Protein AF-A0A2V6TV86-F1 (afdb_monomer)

Radius of gyration: 13.4 Å; Cα contacts (8 Å, |Δi|>4): 244; chains: 1; bounding box: 35×25×37 Å

Nearest PDB structures (foldseek):
  5h3u-assembly2_B  TM=6.941E-01  e=6.707E-02  Homo sapiens
  5h1k-assembly1_A  TM=6.697E-01  e=1.340E-01  Homo sapiens
  5h1l-assembly1_A  TM=6.612E-01  e=1.414E-01  Homo sapiens
  5h3t-assembly4_D  TM=6.601E-01  e=2.980E-01  Homo sapiens
  3nvn-assembly1_A  TM=6.563E-01  e=2.980E-01  Ectromelia virus

pLDDT: mean 87.69, std 13.72, range [33.75, 98.0]

Foldseek 3Di:
DDWDWDFACQGIWIADPPPRDIDHQDGDWRWQDWDAFPNKIWTFTQQAIWIGPPNSNHIDHADPGRWGFNDKDADVPGSVWIWTQTPVGDIDTRDPPPDD

Mean predicted aligned error: 5.74 Å

Structure (mmCIF, N/CA/C/O backbone):
data_AF-A0A2V6TV86-F1
#
_entry.id   AF-A0A2V6TV86-F1
#
loop_
_atom_site.group_PDB
_atom_site.id
_atom_site.type_symbol
_atom_site.label_atom_id
_atom_site.label_alt_id
_atom_site.label_comp_id
_atom_site.label_asym_id
_atom_site.label_entity_id
_atom_site.label_seq_id
_atom_site.pdbx_PDB_ins_code
_atom_site.Cartn_x
_atom_site.Cartn_y
_atom_site.Cartn_z
_atom_site.occupancy
_atom_site.B_iso_or_equiv
_atom_site.auth_seq_id
_atom_site.auth_comp_id
_atom_site.auth_asym_id
_atom_site.auth_atom_id
_atom_site.pdbx_PDB_model_num
ATOM 1 N N . MET A 1 1 ? -18.687 3.756 9.413 1.00 58.00 1 MET A N 1
ATOM 2 C CA . MET A 1 1 ? -17.390 3.703 10.122 1.00 58.00 1 MET A CA 1
ATOM 3 C C . MET A 1 1 ? -16.375 4.408 9.239 1.00 58.00 1 MET A C 1
ATOM 5 O O . MET A 1 1 ? -16.339 4.105 8.052 1.00 58.00 1 MET A O 1
ATOM 9 N N . LYS A 1 2 ? -15.658 5.414 9.750 1.00 72.25 2 LYS A N 1
ATOM 10 C CA . LYS A 1 2 ? -14.571 6.063 9.001 1.00 72.25 2 LYS A CA 1
ATOM 11 C C . LYS A 1 2 ? -13.283 5.361 9.403 1.00 72.25 2 LYS A C 1
ATOM 13 O O . LYS A 1 2 ? -12.951 5.359 10.579 1.00 72.25 2 LYS A O 1
ATOM 18 N N . THR A 1 3 ? -12.586 4.771 8.446 1.00 86.06 3 THR A N 1
ATOM 19 C CA . THR A 1 3 ? -11.389 3.969 8.707 1.00 86.06 3 THR A CA 1
ATOM 20 C C . THR A 1 3 ? -10.205 4.566 7.961 1.00 86.06 3 THR A C 1
ATOM 22 O O . THR A 1 3 ? -10.319 4.884 6.778 1.00 86.06 3 THR A O 1
ATOM 25 N N . ALA A 1 4 ? -9.080 4.724 8.651 1.00 91.50 4 ALA A N 1
ATOM 26 C CA . ALA A 1 4 ? -7.800 5.112 8.078 1.00 91.50 4 ALA A CA 1
ATOM 27 C C . ALA A 1 4 ? -6.877 3.890 7.979 1.00 91.50 4 ALA A C 1
ATOM 29 O O . ALA A 1 4 ? -6.937 2.986 8.811 1.00 91.50 4 ALA A O 1
ATOM 30 N N . ILE A 1 5 ? -6.020 3.877 6.959 1.00 95.12 5 ILE A N 1
ATOM 31 C CA . ILE A 1 5 ? -4.957 2.882 6.791 1.00 95.12 5 ILE A CA 1
ATOM 32 C C . ILE A 1 5 ? -3.640 3.626 6.955 1.00 95.12 5 ILE A C 1
ATOM 34 O O . ILE A 1 5 ? -3.413 4.616 6.261 1.00 95.12 5 ILE A O 1
ATOM 38 N N . LEU A 1 6 ? -2.790 3.159 7.863 1.00 95.44 6 LEU A N 1
ATOM 39 C CA . LEU A 1 6 ? -1.507 3.777 8.169 1.00 95.44 6 LEU A CA 1
ATOM 40 C C . LEU A 1 6 ? -0.375 2.806 7.858 1.00 95.44 6 LEU A C 1
ATOM 42 O O . LEU A 1 6 ? -0.399 1.658 8.291 1.00 95.44 6 LEU A O 1
ATOM 46 N N . GLY A 1 7 ? 0.619 3.285 7.120 1.00 95.88 7 GLY A N 1
ATOM 47 C CA . GLY A 1 7 ? 1.855 2.569 6.832 1.00 95.88 7 GLY A CA 1
ATOM 48 C C . GLY A 1 7 ? 2.934 3.059 7.778 1.00 95.88 7 GLY A C 1
ATOM 49 O O . GLY A 1 7 ? 3.070 4.259 8.003 1.00 95.88 7 GLY A O 1
ATOM 50 N N . THR A 1 8 ? 3.670 2.131 8.371 1.00 96.12 8 THR A N 1
ATOM 51 C CA . THR A 1 8 ? 4.715 2.433 9.348 1.00 96.12 8 THR A CA 1
ATOM 52 C C . THR A 1 8 ? 5.939 1.562 9.091 1.00 96.12 8 THR A C 1
ATOM 54 O O . THR A 1 8 ? 5.890 0.615 8.305 1.00 96.12 8 THR A O 1
ATOM 57 N N . ALA A 1 9 ? 7.014 1.808 9.841 1.00 96.38 9 ALA A N 1
ATOM 58 C CA . ALA A 1 9 ? 8.172 0.917 9.874 1.00 96.38 9 ALA A CA 1
ATOM 59 C C . ALA A 1 9 ? 7.862 -0.494 10.421 1.00 96.38 9 ALA A C 1
ATOM 61 O O . ALA A 1 9 ? 8.698 -1.380 10.297 1.00 96.38 9 ALA A O 1
ATOM 62 N N . LYS A 1 10 ? 6.691 -0.705 11.042 1.00 96.25 10 LYS A N 1
ATOM 63 C CA . LYS A 1 10 ? 6.262 -1.990 11.624 1.00 96.25 10 LYS A CA 1
ATOM 64 C C . LYS A 1 10 ? 5.184 -2.704 10.802 1.00 96.25 10 LYS A C 1
ATOM 66 O O . LYS A 1 10 ? 4.698 -3.748 11.233 1.00 96.25 10 LYS A O 1
ATOM 71 N N . GLY A 1 11 ? 4.785 -2.142 9.662 1.00 97.19 11 GLY A N 1
ATOM 72 C CA . GLY A 1 11 ? 3.706 -2.671 8.835 1.00 97.19 11 GLY A CA 1
ATOM 73 C C . GLY A 1 11 ? 2.508 -1.735 8.709 1.00 97.19 11 GLY A C 1
ATOM 74 O O . GLY A 1 11 ? 2.620 -0.517 8.892 1.00 97.19 11 GLY A O 1
ATOM 75 N N . ILE A 1 12 ? 1.365 -2.323 8.356 1.00 98.00 12 ILE A N 1
ATOM 76 C CA . ILE A 1 12 ? 0.112 -1.628 8.055 1.00 98.00 12 ILE A CA 1
ATOM 77 C C . ILE A 1 12 ? -0.851 -1.765 9.227 1.00 98.00 12 ILE A C 1
ATOM 79 O O . ILE A 1 12 ? -1.111 -2.868 9.708 1.00 98.00 12 ILE A O 1
ATOM 83 N N . PHE A 1 13 ? -1.438 -0.641 9.625 1.00 97.00 13 PHE A N 1
ATOM 84 C CA . PHE A 1 13 ? -2.453 -0.559 10.663 1.00 97.00 13 PHE A CA 1
ATOM 85 C C . PHE A 1 13 ? -3.763 -0.037 10.090 1.00 97.00 13 PHE A C 1
ATOM 87 O O . PHE A 1 13 ? -3.782 0.901 9.291 1.00 97.00 13 PHE A O 1
ATOM 94 N N . VAL A 1 14 ? -4.864 -0.618 10.548 1.00 95.38 14 VAL A N 1
ATOM 95 C CA . VAL A 1 14 ? -6.215 -0.122 10.304 1.00 95.38 14 VAL A CA 1
ATOM 96 C C . VAL 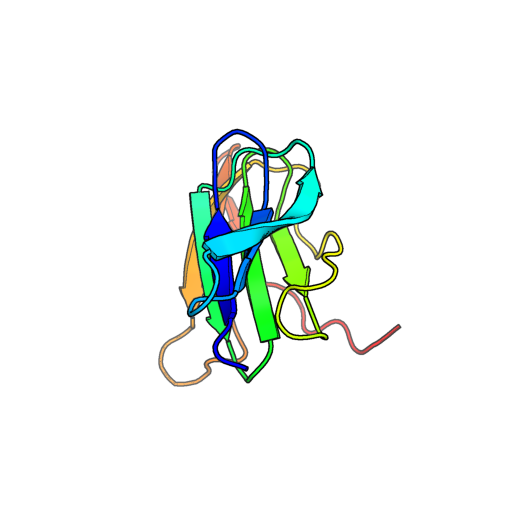A 1 14 ? -6.681 0.579 11.568 1.00 95.38 14 VAL A C 1
ATOM 98 O O . VAL A 1 14 ? -6.670 -0.016 12.646 1.00 95.38 14 VAL A O 1
ATOM 101 N N . VAL A 1 15 ? -7.071 1.844 11.432 1.00 95.00 15 VAL A N 1
ATOM 102 C CA . VAL A 1 15 ? -7.467 2.709 12.545 1.00 95.00 15 VAL A CA 1
ATOM 103 C C . VAL A 1 15 ? -8.895 3.182 12.336 1.00 95.00 15 VAL A C 1
ATOM 105 O O . VAL A 1 15 ? -9.231 3.733 11.286 1.00 95.00 15 VAL A O 1
ATOM 108 N N . ASP A 1 16 ? -9.7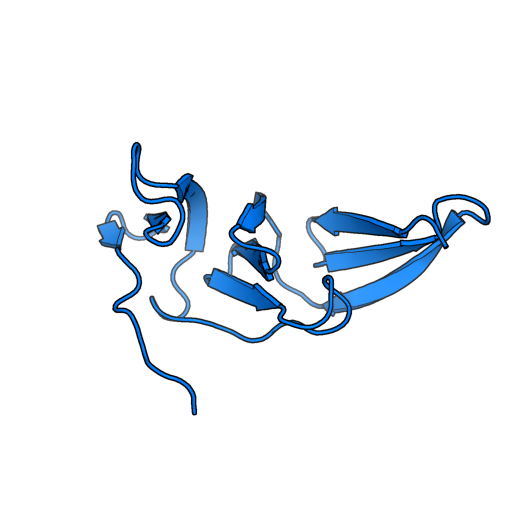48 2.990 13.336 1.00 92.94 16 ASP A N 1
ATOM 109 C CA . ASP A 1 16 ? -11.044 3.652 13.371 1.00 92.94 16 ASP A CA 1
ATOM 110 C C . ASP A 1 16 ? -10.836 5.140 13.674 1.00 92.94 16 ASP A C 1
ATOM 112 O O . ASP A 1 16 ? -10.297 5.523 14.711 1.00 92.94 16 ASP A O 1
ATOM 116 N N . ALA A 1 17 ? -11.252 5.998 12.747 1.00 87.44 17 ALA A N 1
ATOM 117 C CA . ALA A 1 17 ? -10.968 7.427 12.795 1.00 87.44 17 ALA A CA 1
ATOM 118 C C . ALA A 1 17 ? -11.780 8.178 13.864 1.00 87.44 17 ALA A C 1
ATOM 120 O O . ALA A 1 17 ? -11.559 9.370 14.057 1.00 87.44 17 ALA A O 1
ATOM 121 N N . VAL A 1 18 ? -12.743 7.517 14.518 1.00 91.25 18 VAL A N 1
ATOM 122 C CA . VAL A 1 18 ? -13.585 8.124 15.557 1.00 91.25 18 VAL A CA 1
ATOM 123 C C . VAL A 1 18 ? -13.068 7.756 16.942 1.00 91.25 18 VAL A C 1
ATOM 125 O O . VAL A 1 18 ? -12.837 8.629 17.769 1.00 91.25 18 VAL A O 1
ATOM 128 N N . SER A 1 19 ? -12.878 6.465 17.194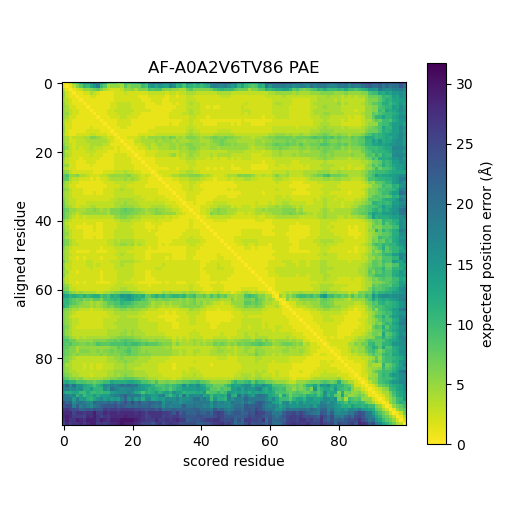 1.00 93.44 19 SER A N 1
ATOM 129 C CA . SER A 1 19 ? -12.427 5.932 18.480 1.00 93.44 19 SER A CA 1
ATOM 130 C C . SER A 1 19 ? -10.907 5.930 18.640 1.00 93.44 19 SER A C 1
ATOM 132 O O . SER A 1 19 ? -10.418 5.817 19.760 1.00 93.44 19 SER A O 1
ATOM 134 N N . GLY A 1 20 ? -10.149 6.009 17.541 1.00 90.94 20 GLY A N 1
ATOM 135 C CA . GLY A 1 20 ? -8.695 5.839 17.546 1.00 90.94 20 GLY A CA 1
ATOM 136 C C . GLY A 1 20 ? -8.244 4.392 17.773 1.00 90.94 20 GLY A C 1
ATOM 137 O O . GLY A 1 20 ? -7.042 4.128 17.810 1.00 90.94 20 GLY A O 1
ATOM 138 N N . ALA A 1 21 ? -9.180 3.444 17.908 1.00 92.69 21 ALA A N 1
ATOM 139 C CA . ALA A 1 21 ? -8.855 2.032 18.030 1.00 92.69 21 ALA A CA 1
ATOM 140 C C . ALA A 1 21 ? -8.103 1.564 16.779 1.00 92.69 21 ALA A C 1
ATOM 142 O O . ALA A 1 21 ? -8.518 1.846 15.652 1.00 92.69 21 ALA A O 1
ATOM 143 N N . SER A 1 22 ? -6.993 0.854 16.978 1.00 93.94 22 SER A N 1
ATOM 144 C CA . SER A 1 22 ? -6.131 0.385 15.895 1.00 93.94 22 SER A CA 1
ATOM 145 C C . SER A 1 22 ? -5.916 -1.121 15.957 1.00 93.94 22 SER A C 1
ATOM 147 O O . SER A 1 22 ? -5.964 -1.734 17.022 1.00 93.94 22 SER A O 1
ATOM 149 N N . SER A 1 23 ? -5.691 -1.716 14.791 1.00 94.81 23 SER A N 1
ATOM 150 C CA . SER A 1 23 ? -5.360 -3.130 14.629 1.00 94.81 23 SER A CA 1
ATOM 151 C C . SER A 1 23 ? -4.287 -3.293 13.560 1.00 94.81 23 SER A C 1
ATOM 153 O O . SER A 1 23 ? -4.199 -2.486 12.632 1.00 94.81 23 SER A O 1
ATOM 155 N N . VAL A 1 24 ? -3.457 -4.324 13.703 1.00 96.81 24 VAL A N 1
ATOM 156 C CA . VAL A 1 24 ? -2.450 -4.684 12.700 1.00 96.81 24 VAL A CA 1
ATOM 157 C C . VAL A 1 24 ? -3.151 -5.398 11.546 1.00 96.81 24 VAL A C 1
ATOM 159 O O . VAL A 1 24 ? -3.856 -6.378 11.76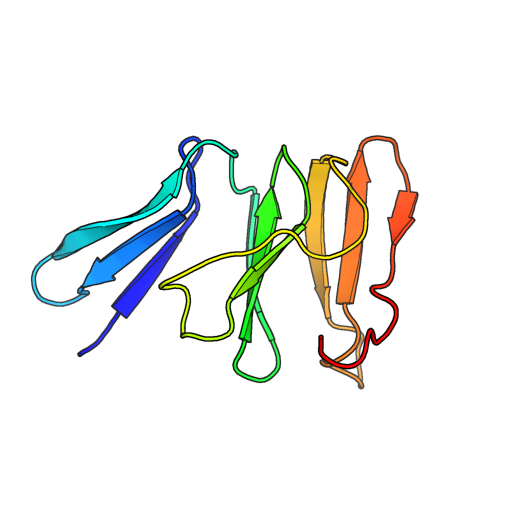8 1.00 96.81 24 VAL A O 1
ATOM 162 N N . ALA A 1 25 ? -2.948 -4.914 10.322 1.00 97.19 25 ALA A N 1
ATOM 163 C CA . ALA A 1 25 ? -3.450 -5.537 9.094 1.00 97.19 25 ALA A CA 1
ATOM 164 C C . ALA A 1 25 ? -2.345 -6.219 8.273 1.00 97.19 25 ALA A C 1
ATOM 166 O O . ALA A 1 25 ? -2.620 -7.122 7.485 1.00 97.19 25 ALA A O 1
ATOM 167 N N . LEU A 1 26 ? -1.095 -5.789 8.450 1.00 97.31 26 LEU A N 1
ATOM 168 C CA . LEU A 1 26 ? 0.096 -6.460 7.936 1.00 97.31 26 LEU A CA 1
ATOM 169 C C . LEU A 1 26 ? 1.244 -6.182 8.901 1.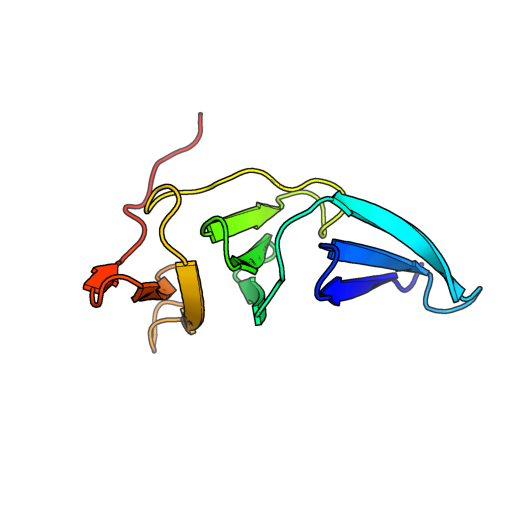00 97.31 26 LEU A C 1
ATOM 171 O O . LEU A 1 26 ? 1.523 -5.019 9.174 1.00 97.31 26 LEU A O 1
ATOM 175 N N . GLU A 1 27 ? 1.902 -7.219 9.406 1.00 96.81 27 GLU A N 1
ATOM 176 C CA . GLU A 1 27 ? 3.014 -7.090 10.350 1.00 96.81 27 GLU A CA 1
ATOM 177 C C . GLU A 1 27 ? 4.359 -7.255 9.644 1.00 96.81 27 GLU A C 1
ATOM 179 O O . GLU A 1 27 ? 4.509 -8.129 8.790 1.00 96.81 27 GLU A O 1
ATOM 184 N N . GLY A 1 28 ? 5.344 -6.437 10.022 1.00 94.94 28 GLY A N 1
ATOM 185 C CA . GLY A 1 28 ? 6.744 -6.657 9.666 1.00 94.94 28 GLY A CA 1
ATOM 186 C C . GLY A 1 28 ? 7.326 -5.642 8.685 1.00 94.94 28 GLY A C 1
ATOM 187 O O . GLY A 1 28 ? 8.268 -4.946 9.064 1.00 94.94 28 GLY A O 1
ATOM 188 N N . PRO A 1 29 ? 6.836 -5.534 7.436 1.00 95.38 29 PRO A N 1
ATOM 189 C CA . PRO A 1 29 ? 7.540 -4.764 6.427 1.00 95.38 29 PRO A CA 1
ATOM 190 C C . PRO A 1 29 ? 7.414 -3.265 6.686 1.00 95.38 29 PRO A C 1
ATOM 192 O O . PRO A 1 29 ? 6.342 -2.761 7.022 1.00 95.38 29 PRO A O 1
ATOM 195 N N . SER A 1 30 ? 8.507 -2.534 6.472 1.00 97.38 30 SER A N 1
ATOM 196 C CA . SER A 1 30 ? 8.471 -1.078 6.509 1.00 97.38 30 SER A CA 1
ATOM 197 C C . SER A 1 30 ? 7.742 -0.575 5.271 1.00 97.38 30 SER A C 1
ATOM 199 O O . SER A 1 30 ? 8.163 -0.827 4.139 1.00 97.38 30 SER A O 1
ATOM 201 N N . VAL A 1 31 ? 6.616 0.099 5.485 1.00 97.88 31 VAL A N 1
ATOM 202 C CA . VAL A 1 31 ? 5.741 0.566 4.411 1.00 97.88 31 VAL A CA 1
ATOM 203 C C . VAL A 1 31 ? 6.165 1.961 3.990 1.00 97.88 31 VAL A C 1
ATOM 205 O O . VAL A 1 31 ? 6.142 2.893 4.792 1.00 97.88 31 VAL A O 1
ATOM 208 N N . ARG A 1 32 ? 6.540 2.095 2.719 1.00 96.62 32 ARG A N 1
ATOM 209 C CA . ARG A 1 32 ? 7.019 3.348 2.121 1.00 96.62 32 ARG A CA 1
ATOM 210 C C . ARG A 1 32 ? 5.938 4.058 1.320 1.00 96.62 32 ARG A C 1
ATOM 212 O O . ARG A 1 32 ? 5.933 5.280 1.257 1.00 96.62 32 ARG A O 1
ATOM 219 N N . HIS A 1 33 ? 4.997 3.296 0.766 1.00 96.31 33 HIS A N 1
ATOM 220 C CA . HIS A 1 33 ? 3.895 3.836 -0.020 1.00 96.31 33 HIS A CA 1
ATOM 221 C C . HIS A 1 33 ? 2.573 3.171 0.330 1.00 96.31 33 HIS A C 1
ATOM 223 O O . HIS A 1 33 ? 2.518 1.952 0.478 1.00 96.31 33 HIS A O 1
ATOM 229 N N . LEU A 1 34 ? 1.502 3.962 0.385 1.00 95.88 34 LEU A N 1
ATOM 230 C CA . LEU A 1 34 ? 0.121 3.497 0.472 1.00 95.88 34 LEU A CA 1
ATOM 231 C C . LEU A 1 34 ? -0.749 4.335 -0.451 1.00 95.88 34 LEU A C 1
ATOM 233 O O . LEU A 1 34 ? -0.760 5.561 -0.370 1.00 95.88 34 LEU A O 1
ATOM 237 N N . SER A 1 35 ? -1.535 3.675 -1.292 1.00 93.69 35 SER A N 1
ATOM 238 C CA . SER A 1 35 ? -2.517 4.363 -2.125 1.00 93.69 35 SER A CA 1
ATOM 239 C C . SER A 1 35 ? -3.738 3.493 -2.389 1.00 93.69 35 SER A C 1
ATOM 241 O O . SER A 1 35 ? -3.729 2.275 -2.194 1.00 93.69 35 SER A O 1
ATOM 243 N N . ARG A 1 36 ? -4.824 4.142 -2.815 1.00 91.06 36 ARG A N 1
ATOM 244 C CA . ARG A 1 36 ? -6.011 3.468 -3.338 1.00 91.06 36 ARG A CA 1
ATOM 245 C C . ARG A 1 36 ? -6.043 3.617 -4.849 1.00 91.06 36 ARG A C 1
ATOM 247 O O . ARG A 1 36 ? -5.954 4.726 -5.365 1.00 91.06 36 ARG A O 1
ATOM 254 N N . VAL A 1 37 ? -6.205 2.497 -5.537 1.00 87.12 37 VAL A N 1
ATOM 255 C CA . VAL A 1 37 ? -6.196 2.396 -6.994 1.00 87.12 37 VAL A CA 1
ATOM 256 C C . VAL A 1 37 ? -7.369 1.513 -7.407 1.00 87.12 37 VAL A C 1
ATOM 258 O O . VAL A 1 37 ? -7.444 0.355 -7.002 1.00 87.12 37 VAL A O 1
ATOM 261 N N . ASN A 1 38 ? -8.314 2.056 -8.181 1.00 84.50 38 ASN A N 1
ATOM 262 C CA . ASN A 1 38 ? -9.519 1.345 -8.642 1.00 84.50 38 ASN A CA 1
ATOM 263 C C . ASN A 1 38 ? -10.279 0.602 -7.524 1.00 84.50 38 ASN A C 1
ATOM 265 O O . ASN A 1 3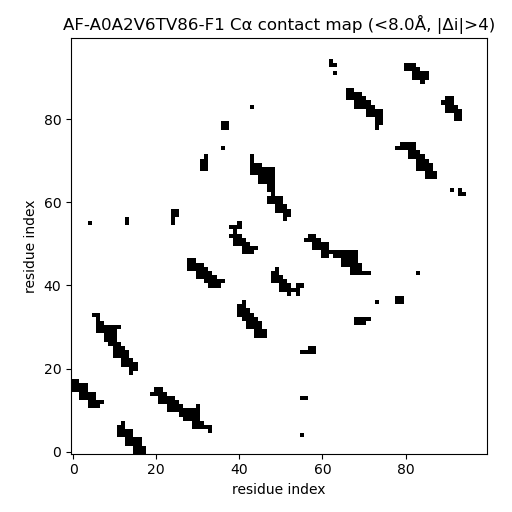8 ? -10.655 -0.559 -7.674 1.00 84.50 38 ASN A O 1
ATOM 269 N N . GLY A 1 39 ? -10.461 1.252 -6.371 1.00 84.25 39 GLY A N 1
ATOM 270 C CA . GLY A 1 39 ? -11.167 0.667 -5.225 1.00 84.25 39 GLY A CA 1
ATOM 271 C C . GLY A 1 39 ? -10.378 -0.389 -4.442 1.00 84.25 39 GLY A C 1
ATOM 272 O O . GLY A 1 39 ? -10.905 -0.942 -3.485 1.00 84.25 39 GLY A O 1
ATOM 273 N N . ARG A 1 40 ? -9.116 -0.653 -4.798 1.00 89.06 40 ARG A N 1
ATOM 274 C CA . ARG A 1 40 ? -8.207 -1.540 -4.057 1.00 89.06 40 ARG A CA 1
ATOM 275 C C . ARG A 1 40 ? -7.136 -0.732 -3.352 1.00 89.06 40 ARG A C 1
ATOM 277 O O . ARG A 1 40 ? -6.732 0.315 -3.852 1.00 89.06 40 ARG A O 1
ATOM 284 N N . CYS A 1 41 ? -6.651 -1.221 -2.219 1.00 94.31 41 CYS A N 1
ATOM 285 C CA . CYS A 1 41 ? -5.492 -0.621 -1.566 1.00 94.31 41 CYS A CA 1
ATOM 286 C C . CYS A 1 41 ? -4.223 -1.324 -2.050 1.00 94.31 41 CYS A C 1
ATOM 288 O O . CYS A 1 41 ? -4.210 -2.543 -2.230 1.00 94.31 41 CYS A O 1
ATOM 290 N N . VAL A 1 42 ? -3.160 -0.556 -2.253 1.00 95.38 42 VAL A N 1
ATOM 291 C CA . VAL A 1 42 ? -1.839 -1.064 -2.629 1.00 95.38 42 VAL A CA 1
ATOM 292 C C . VAL A 1 42 ? -0.776 -0.472 -1.714 1.00 95.38 42 VAL A C 1
ATOM 294 O O . VAL A 1 42 ? -0.926 0.659 -1.244 1.00 95.38 42 VAL A O 1
ATOM 297 N N . ALA A 1 43 ? 0.278 -1.243 -1.459 1.00 96.75 43 ALA A N 1
ATOM 298 C CA . ALA A 1 43 ? 1.379 -0.849 -0.598 1.00 96.75 43 ALA A CA 1
ATOM 299 C C . ALA A 1 43 ? 2.725 -1.220 -1.221 1.00 96.75 43 ALA A C 1
ATOM 301 O O . ALA A 1 43 ? 2.915 -2.347 -1.679 1.00 96.75 43 ALA A O 1
ATOM 302 N N . GLY A 1 44 ? 3.656 -0.270 -1.209 1.00 96.56 44 GLY A N 1
ATOM 303 C CA . GLY A 1 44 ? 5.072 -0.509 -1.474 1.00 96.56 44 GLY A CA 1
ATOM 304 C C . GLY A 1 44 ? 5.837 -0.594 -0.157 1.00 96.56 44 GLY A C 1
ATOM 305 O O . GLY A 1 44 ? 5.590 0.207 0.750 1.00 96.56 44 GLY A O 1
ATOM 306 N N . SER A 1 45 ? 6.735 -1.568 -0.022 1.00 96.94 45 SER A N 1
ATOM 307 C CA . SER A 1 45 ? 7.452 -1.818 1.228 1.00 96.94 45 SER A CA 1
ATOM 308 C C . SER A 1 45 ? 8.871 -2.346 1.016 1.00 96.94 45 SER A C 1
ATOM 310 O O . SER A 1 45 ? 9.247 -2.709 -0.096 1.00 96.94 45 SER A O 1
ATOM 312 N N . THR A 1 46 ? 9.632 -2.472 2.103 1.00 96.31 46 THR A N 1
ATOM 313 C CA . THR A 1 46 ? 10.946 -3.143 2.121 1.00 96.31 46 THR A CA 1
ATOM 314 C C . THR A 1 46 ? 10.899 -4.642 1.823 1.00 96.31 46 THR A C 1
ATOM 316 O O . THR A 1 46 ? 11.947 -5.246 1.666 1.00 96.31 46 THR A O 1
ATOM 319 N N . ALA A 1 47 ? 9.719 -5.266 1.775 1.00 94.94 47 ALA A N 1
ATOM 320 C CA . ALA A 1 47 ? 9.577 -6.703 1.521 1.00 94.94 47 ALA A CA 1
ATOM 321 C C . ALA A 1 47 ? 8.742 -7.013 0.269 1.00 94.94 47 ALA A C 1
ATOM 323 O O . ALA A 1 47 ? 8.215 -8.116 0.137 1.00 94.94 47 ALA A O 1
ATOM 324 N N . GLY A 1 48 ? 8.557 -6.032 -0.619 1.00 94.38 48 GLY A N 1
ATOM 325 C CA . GLY A 1 48 ? 7.763 -6.201 -1.833 1.00 94.38 48 GLY A CA 1
ATOM 326 C C . GLY A 1 48 ? 6.552 -5.285 -1.930 1.00 94.38 48 GLY A C 1
ATOM 327 O O . GLY A 1 48 ? 6.346 -4.352 -1.142 1.00 94.38 48 GLY A O 1
ATOM 328 N N . PHE A 1 49 ? 5.739 -5.583 -2.941 1.00 95.19 49 PHE A N 1
ATOM 329 C CA . PHE A 1 49 ? 4.469 -4.927 -3.214 1.00 95.19 49 PHE A CA 1
ATOM 330 C C . PHE A 1 49 ? 3.310 -5.771 -2.690 1.00 95.19 49 PHE A C 1
ATOM 332 O O . PHE A 1 49 ? 3.255 -6.980 -2.917 1.00 95.19 49 PHE A O 1
ATOM 339 N N . PHE A 1 50 ? 2.354 -5.128 -2.030 1.00 96.06 50 PHE A N 1
ATOM 340 C CA . PHE A 1 50 ? 1.194 -5.779 -1.434 1.00 96.06 50 PHE A CA 1
ATOM 341 C C . PHE A 1 50 ? -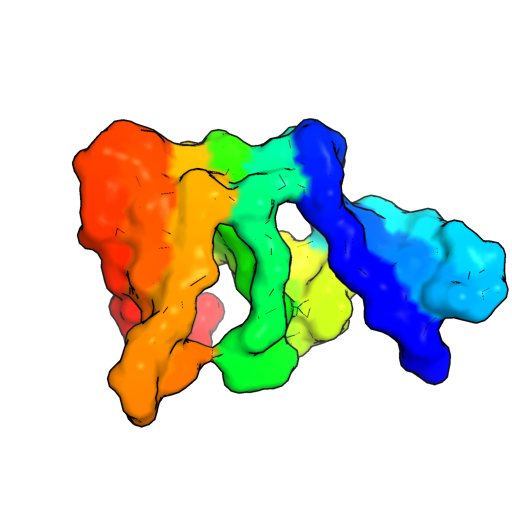0.096 -5.151 -1.948 1.00 96.06 50 PHE A C 1
ATOM 343 O O . PHE A 1 50 ? -0.158 -3.957 -2.250 1.00 96.06 50 PHE A O 1
ATOM 350 N N . ARG A 1 51 ? -1.155 -5.956 -2.014 1.00 95.00 51 ARG A N 1
ATOM 351 C CA . ARG A 1 51 ? -2.504 -5.514 -2.382 1.00 95.00 51 ARG A CA 1
ATOM 352 C C . ARG A 1 51 ? -3.524 -5.957 -1.347 1.00 95.00 51 ARG A C 1
ATOM 354 O O . ARG A 1 51 ? -3.384 -7.024 -0.753 1.00 95.00 51 ARG A O 1
ATOM 361 N N . SER A 1 52 ? -4.583 -5.175 -1.216 1.00 95.56 52 SER A N 1
ATOM 362 C CA . SER A 1 52 ? -5.769 -5.514 -0.442 1.00 95.56 52 SER A CA 1
ATOM 363 C C . SER A 1 52 ? -7.025 -5.334 -1.293 1.00 95.56 52 SER A C 1
ATOM 365 O O . SER A 1 52 ? -7.176 -4.340 -2.011 1.00 95.56 52 SER A O 1
ATOM 367 N N . ALA A 1 53 ? -7.924 -6.314 -1.202 1.00 93.81 53 ALA A N 1
ATOM 368 C CA . ALA A 1 53 ? -9.227 -6.314 -1.866 1.00 93.81 53 ALA A CA 1
ATOM 369 C C . ALA A 1 53 ? -10.392 -6.001 -0.908 1.00 93.81 53 ALA A C 1
ATOM 371 O O . ALA A 1 53 ? -11.536 -5.949 -1.348 1.00 93.81 53 ALA A O 1
ATOM 372 N N . ASP A 1 54 ? -10.113 -5.792 0.381 1.00 93.25 54 ASP A N 1
ATOM 373 C CA . ASP A 1 54 ? -11.099 -5.692 1.464 1.00 93.25 54 ASP A CA 1
ATOM 374 C C . ASP A 1 54 ? -10.929 -4.410 2.302 1.00 93.25 54 ASP A C 1
ATOM 376 O O . ASP A 1 54 ? -11.107 -4.404 3.523 1.00 93.25 54 ASP A O 1
ATOM 380 N N . ASP A 1 55 ? -10.597 -3.304 1.628 1.00 91.31 55 ASP A N 1
ATOM 381 C CA . ASP A 1 55 ? -10.337 -1.981 2.216 1.00 91.31 55 ASP A CA 1
ATOM 382 C C . ASP A 1 55 ? -9.165 -1.926 3.203 1.00 91.31 55 ASP A C 1
ATOM 384 O O . ASP A 1 55 ? -9.172 -1.132 4.144 1.00 91.31 55 ASP A O 1
ATOM 388 N N . GLY A 1 56 ? -8.126 -2.722 2.969 1.00 93.75 56 GLY A N 1
ATOM 389 C CA . GLY A 1 56 ? -6.907 -2.721 3.772 1.00 93.75 56 GLY A CA 1
ATOM 390 C C . GLY A 1 56 ? -6.991 -3.560 5.041 1.00 93.75 56 GLY A C 1
ATOM 391 O O . GLY A 1 56 ? -6.088 -3.436 5.866 1.00 93.75 56 GLY A O 1
ATOM 392 N N . ARG A 1 57 ? -8.036 -4.384 5.208 1.00 93.06 57 ARG A N 1
ATOM 393 C CA . ARG A 1 57 ? -8.188 -5.283 6.365 1.00 93.06 57 ARG A CA 1
ATOM 394 C C . ARG A 1 57 ? -7.255 -6.486 6.272 1.00 93.06 57 ARG A C 1
ATOM 396 O O . ARG A 1 57 ? -6.732 -6.913 7.294 1.00 93.06 57 ARG A O 1
ATOM 403 N N . SER A 1 58 ? -7.012 -6.989 5.064 1.00 95.25 58 SER A N 1
ATOM 404 C CA . SER A 1 58 ? -6.018 -8.021 4.784 1.00 95.25 58 SER A CA 1
ATOM 405 C C . SER A 1 58 ? -5.178 -7.671 3.558 1.00 95.25 58 SER A C 1
ATOM 407 O O . SER A 1 58 ? -5.639 -7.009 2.623 1.00 95.25 58 SER A O 1
ATOM 409 N N . TRP A 1 59 ? -3.916 -8.102 3.576 1.00 96.88 59 TRP A N 1
ATOM 410 C CA . TRP A 1 59 ? -2.920 -7.782 2.558 1.00 96.88 59 TRP A CA 1
ATOM 411 C C . TRP A 1 59 ? -2.218 -9.040 2.074 1.00 96.88 59 TRP A C 1
ATOM 413 O O . TRP A 1 59 ? -1.871 -9.913 2.864 1.00 96.88 59 TRP A O 1
ATOM 423 N N . GLN A 1 60 ? -1.986 -9.115 0.768 1.00 95.38 60 GLN A N 1
ATOM 424 C CA . GLN A 1 60 ? -1.282 -10.228 0.139 1.00 95.38 60 GLN A CA 1
ATOM 425 C C . GLN A 1 60 ? -0.143 -9.700 -0.740 1.00 95.38 60 GLN A C 1
ATOM 427 O O . GLN A 1 60 ? -0.344 -8.681 -1.417 1.00 95.38 60 GLN A O 1
ATOM 432 N N . PRO A 1 61 ? 1.023 -10.373 -0.770 1.00 93.81 61 PRO A N 1
ATOM 433 C CA . PRO A 1 61 ? 2.078 -10.071 -1.732 1.00 93.81 61 PRO A CA 1
ATOM 434 C C . PRO A 1 61 ? 1.534 -10.114 -3.164 1.00 93.81 61 PRO A C 1
ATOM 436 O O . PRO A 1 61 ? 0.687 -10.945 -3.496 1.00 93.81 61 PRO A O 1
ATOM 439 N N . SER A 1 62 ? 1.993 -9.216 -4.031 1.00 88.88 62 SER A N 1
ATOM 440 C CA . SER A 1 62 ? 1.500 -9.124 -5.404 1.00 88.88 62 SER A CA 1
ATOM 441 C C . SER A 1 6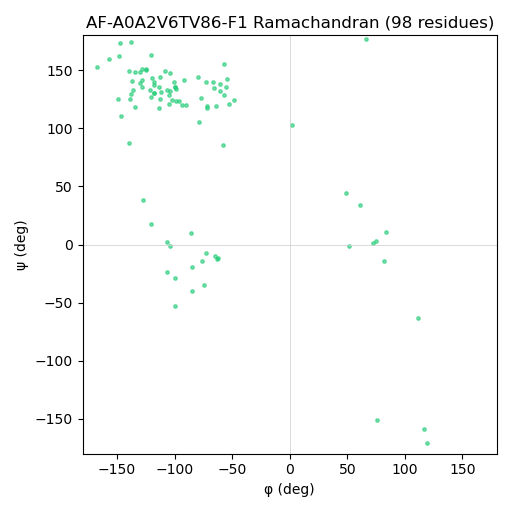2 ? 2.590 -8.685 -6.373 1.00 88.88 62 SER A C 1
ATOM 443 O O . SER A 1 62 ? 2.952 -7.518 -6.439 1.00 88.88 62 SER A O 1
ATOM 445 N N . GLY A 1 63 ? 3.019 -9.604 -7.236 1.00 77.94 63 GLY A N 1
ATOM 446 C CA . GLY A 1 63 ? 4.017 -9.311 -8.266 1.00 77.94 63 GLY A CA 1
ATOM 447 C C . GLY A 1 63 ? 5.399 -8.972 -7.694 1.00 77.94 63 GLY A C 1
ATOM 448 O O . GLY A 1 63 ? 5.593 -8.946 -6.487 1.00 77.94 63 GLY A O 1
ATOM 449 N N . ILE A 1 64 ? 6.364 -8.766 -8.595 1.00 80.19 64 ILE A N 1
ATOM 450 C CA . ILE A 1 64 ? 7.732 -8.229 -8.396 1.00 80.19 64 ILE A CA 1
ATOM 451 C C . ILE A 1 64 ? 8.642 -8.858 -7.316 1.00 80.19 64 ILE A C 1
ATOM 453 O O . ILE A 1 64 ? 9.816 -8.491 -7.245 1.00 80.19 64 ILE A O 1
ATOM 457 N N . GLY A 1 65 ? 8.169 -9.861 -6.573 1.00 85.81 65 GLY A N 1
ATOM 458 C CA . GLY A 1 65 ? 8.929 -10.602 -5.566 1.00 85.81 65 GLY A CA 1
ATOM 459 C C . GLY A 1 65 ? 9.137 -9.821 -4.268 1.00 85.81 65 GLY A C 1
ATOM 460 O O . GLY A 1 65 ? 8.331 -8.972 -3.896 1.00 85.81 65 GLY A O 1
ATOM 461 N N . ASP A 1 66 ? 10.245 -10.122 -3.606 1.00 88.69 66 ASP A N 1
ATOM 462 C CA . ASP A 1 66 ? 10.735 -9.548 -2.349 1.00 88.69 66 ASP A CA 1
ATOM 463 C C . ASP A 1 66 ? 11.557 -8.260 -2.538 1.00 88.69 66 ASP A C 1
ATOM 465 O O . ASP A 1 66 ? 12.160 -7.761 -1.591 1.00 88.69 66 ASP A O 1
ATOM 469 N N . ARG A 1 67 ? 11.575 -7.701 -3.755 1.00 91.81 67 ARG A N 1
ATOM 470 C CA . ARG A 1 67 ? 12.267 -6.440 -4.053 1.00 91.81 67 ARG A CA 1
ATOM 471 C C . ARG A 1 67 ? 11.700 -5.307 -3.220 1.00 91.81 67 ARG A C 1
ATOM 473 O O . ARG A 1 67 ? 10.481 -5.149 -3.138 1.00 91.81 67 ARG A O 1
ATOM 480 N N . GLU A 1 68 ? 12.567 -4.455 -2.691 1.00 94.69 68 GLU A N 1
ATOM 481 C CA . GLU A 1 68 ? 12.076 -3.284 -1.984 1.00 94.69 68 GLU A CA 1
ATOM 482 C C . GLU A 1 68 ? 11.376 -2.339 -2.960 1.00 94.69 68 GLU A C 1
ATOM 484 O O . GLU A 1 68 ? 11.845 -2.132 -4.077 1.00 94.69 68 GLU A O 1
ATOM 489 N N . VAL A 1 69 ? 10.266 -1.745 -2.539 1.00 95.81 69 VAL A N 1
ATOM 490 C CA . VAL A 1 69 ? 9.492 -0.784 -3.326 1.00 95.81 69 VAL A CA 1
ATOM 491 C C . VAL A 1 69 ? 9.576 0.568 -2.649 1.00 95.81 69 VAL A C 1
ATOM 493 O O . VAL A 1 69 ? 9.133 0.728 -1.511 1.00 95.81 69 VAL A O 1
ATOM 496 N N . TRP A 1 70 ? 10.147 1.538 -3.353 1.00 94.94 70 TRP A N 1
ATOM 497 C CA . TRP A 1 70 ? 10.332 2.892 -2.840 1.00 94.94 70 TRP A CA 1
ATOM 498 C C . TRP A 1 70 ? 9.095 3.763 -3.046 1.00 94.94 70 TRP A C 1
ATOM 500 O O . TRP A 1 70 ? 8.719 4.500 -2.141 1.00 94.94 70 TRP A O 1
ATOM 510 N N . ASP A 1 71 ? 8.448 3.640 -4.202 1.00 93.50 71 ASP A N 1
ATOM 511 C CA . ASP A 1 71 ? 7.257 4.407 -4.563 1.00 93.50 71 ASP A CA 1
ATOM 512 C C . ASP A 1 71 ? 6.451 3.668 -5.645 1.00 93.50 71 ASP A C 1
ATOM 514 O O . ASP A 1 71 ? 6.971 2.783 -6.341 1.00 93.50 71 ASP A O 1
ATOM 518 N N . VAL A 1 72 ? 5.169 4.017 -5.772 1.00 92.25 72 VAL A N 1
ATOM 519 C CA . VAL A 1 72 ? 4.253 3.469 -6.774 1.00 92.25 72 VAL A CA 1
ATOM 520 C C . VAL A 1 72 ? 3.378 4.572 -7.362 1.00 92.25 72 VAL A C 1
ATOM 522 O O . VAL A 1 72 ? 2.610 5.220 -6.652 1.00 92.25 72 VAL A O 1
ATOM 525 N N . ALA A 1 73 ? 3.387 4.696 -8.686 1.00 92.12 73 ALA A N 1
ATOM 526 C CA . ALA A 1 73 ? 2.557 5.652 -9.414 1.00 92.12 73 ALA A CA 1
ATOM 527 C C . ALA A 1 73 ? 1.604 4.951 -10.389 1.00 92.12 73 ALA A C 1
ATOM 529 O O . ALA A 1 73 ? 1.958 3.960 -11.026 1.00 92.12 73 ALA A O 1
ATOM 530 N N . ALA A 1 74 ? 0.391 5.484 -10.535 1.00 90.12 74 ALA A N 1
ATOM 531 C CA . ALA A 1 74 ? -0.545 5.048 -11.567 1.00 90.12 74 ALA A CA 1
ATOM 532 C C . ALA A 1 74 ? -0.193 5.665 -12.926 1.00 90.12 74 ALA A C 1
ATOM 534 O O . ALA A 1 74 ? 0.242 6.815 -13.002 1.00 90.12 74 ALA A O 1
ATOM 53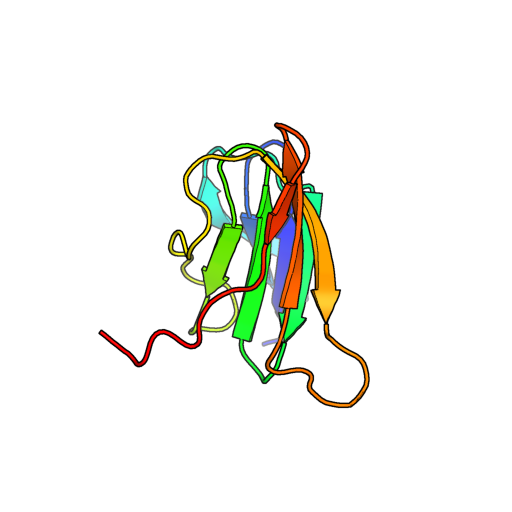5 N N . ALA A 1 75 ? -0.395 4.907 -14.003 1.00 90.06 75 ALA A N 1
ATOM 536 C CA . ALA A 1 75 ? -0.184 5.400 -15.353 1.00 90.06 75 ALA A CA 1
ATOM 537 C C . ALA A 1 75 ? -1.200 6.511 -15.683 1.00 90.06 75 ALA A C 1
ATOM 539 O O . ALA A 1 75 ? -2.402 6.340 -15.443 1.00 90.06 75 ALA A O 1
ATOM 540 N N . PRO A 1 76 ? -0.763 7.630 -16.288 1.00 87.75 76 PRO A N 1
ATOM 541 C CA . PRO A 1 76 ? -1.686 8.622 -16.824 1.00 87.75 76 PRO A CA 1
ATOM 542 C C . PRO A 1 76 ? -2.628 7.979 -17.851 1.00 87.75 76 PRO A C 1
ATOM 544 O O . PRO A 1 76 ? -2.179 7.301 -18.772 1.00 87.75 76 PRO A O 1
ATOM 547 N N . GLY A 1 77 ? -3.937 8.172 -17.689 1.00 89.75 77 GLY A N 1
ATOM 548 C CA . GLY A 1 77 ? -4.955 7.645 -18.609 1.00 89.75 77 GLY A CA 1
ATOM 549 C C . GLY A 1 77 ? -5.354 6.178 -18.399 1.00 89.75 77 GLY A C 1
ATOM 550 O O . GLY A 1 77 ? -6.409 5.781 -18.884 1.00 89.75 77 GLY A O 1
ATOM 551 N N . ASP A 1 78 ? -4.591 5.394 -17.630 1.00 88.62 78 ASP A N 1
ATOM 552 C CA . ASP A 1 78 ? -4.989 4.049 -17.197 1.00 88.62 78 ASP A CA 1
ATOM 553 C C . ASP A 1 78 ? -4.594 3.797 -15.733 1.00 88.62 78 ASP A C 1
ATOM 555 O O . ASP A 1 78 ? -3.549 3.202 -15.453 1.00 88.62 78 ASP A O 1
ATOM 559 N N . PRO A 1 79 ? -5.459 4.172 -14.774 1.00 84.12 79 PRO A N 1
ATOM 560 C CA . PRO A 1 79 ? -5.213 3.919 -13.362 1.00 84.12 79 PRO A CA 1
ATOM 561 C C . PRO A 1 79 ? -5.114 2.430 -13.002 1.00 84.12 79 PRO A C 1
ATOM 563 O O . PRO A 1 79 ? -4.725 2.108 -11.887 1.00 84.12 79 PRO A O 1
ATOM 566 N N . SER A 1 80 ? -5.478 1.499 -13.898 1.00 83.56 80 SER A N 1
ATOM 567 C CA . SER A 1 80 ? -5.279 0.059 -13.669 1.00 83.56 80 SER A CA 1
ATOM 568 C C . SER A 1 80 ? -3.836 -0.399 -13.863 1.00 83.56 80 SER A C 1
ATOM 570 O O . SER A 1 80 ? -3.477 -1.486 -13.407 1.00 83.56 80 SER A O 1
ATOM 572 N N . THR A 1 81 ? -3.006 0.436 -14.485 1.00 87.12 81 THR A N 1
ATOM 573 C CA . THR A 1 81 ? -1.580 0.192 -14.661 1.00 87.12 81 THR A CA 1
ATOM 574 C C . THR A 1 81 ? -0.797 0.955 -13.596 1.00 87.12 81 THR A C 1
ATOM 576 O O . THR A 1 81 ? -0.909 2.174 -13.482 1.00 87.12 81 THR A O 1
ATOM 579 N N . LEU A 1 82 ? 0.013 0.235 -12.818 1.00 89.62 82 LEU A N 1
ATOM 580 C CA . LEU A 1 82 ? 0.893 0.803 -11.796 1.00 89.62 82 LEU A CA 1
ATOM 581 C C . LEU A 1 82 ? 2.358 0.622 -12.193 1.00 89.62 82 LEU A C 1
ATOM 583 O O . LEU A 1 82 ? 2.733 -0.404 -12.750 1.00 89.62 82 LEU A O 1
ATOM 587 N N . TYR A 1 83 ? 3.188 1.603 -11.877 1.00 90.88 83 TYR A N 1
ATOM 588 C CA . TYR A 1 83 ? 4.636 1.529 -11.989 1.00 90.88 83 TYR A CA 1
ATOM 589 C C . TYR A 1 83 ? 5.230 1.543 -10.592 1.00 90.88 83 TYR A C 1
ATOM 591 O O . TYR A 1 83 ? 4.859 2.390 -9.784 1.00 90.88 83 TYR A O 1
ATOM 599 N N . ALA A 1 84 ? 6.143 0.615 -10.323 1.00 91.81 84 ALA A N 1
ATOM 600 C CA . ALA A 1 84 ? 6.902 0.568 -9.081 1.00 91.81 84 ALA A CA 1
ATOM 601 C C . ALA A 1 84 ? 8.380 0.848 -9.361 1.00 91.81 84 ALA A C 1
ATOM 603 O O . ALA A 1 84 ? 8.951 0.287 -10.303 1.00 91.81 84 ALA A O 1
ATOM 604 N N . VAL A 1 85 ? 8.987 1.688 -8.522 1.00 92.69 85 VAL A N 1
ATOM 605 C CA . VAL A 1 85 ? 10.440 1.885 -8.474 1.00 92.69 85 VAL A CA 1
ATOM 606 C C . VAL A 1 85 ? 11.018 1.005 -7.372 1.00 92.69 85 VAL A C 1
ATOM 608 O O . VAL A 1 85 ? 10.565 1.063 -6.225 1.00 92.69 85 VAL A O 1
ATOM 611 N N . THR A 1 86 ? 11.972 0.144 -7.730 1.00 93.62 86 THR A N 1
ATOM 612 C CA . THR A 1 86 ? 12.434 -0.929 -6.841 1.00 93.62 86 THR A CA 1
ATOM 613 C C . THR A 1 86 ? 13.915 -0.876 -6.509 1.00 93.62 86 THR A C 1
ATOM 615 O O . THR A 1 86 ? 14.700 -0.273 -7.238 1.00 93.62 86 THR A O 1
ATOM 618 N N . GLU A 1 87 ? 14.293 -1.603 -5.459 1.00 90.12 87 GLU A N 1
ATOM 619 C CA . GLU A 1 87 ? 15.669 -1.998 -5.168 1.00 90.12 87 GLU A CA 1
ATOM 620 C C . GLU A 1 87 ? 15.819 -3.536 -5.183 1.00 90.12 87 GLU A C 1
ATOM 622 O O . GLU A 1 87 ? 15.011 -4.227 -4.553 1.00 90.12 87 GLU A O 1
ATOM 627 N N . PRO A 1 88 ? 16.817 -4.099 -5.901 1.00 83.38 88 PRO A N 1
ATOM 628 C CA . PRO A 1 88 ? 17.746 -3.435 -6.827 1.00 83.38 88 PRO A CA 1
ATOM 629 C C . PRO A 1 88 ? 17.036 -2.681 -7.964 1.00 83.38 88 PRO A C 1
ATOM 631 O O . PRO A 1 88 ? 15.889 -2.995 -8.299 1.00 83.38 88 PRO A O 1
ATOM 634 N N . ALA A 1 89 ? 17.713 -1.673 -8.529 1.00 76.44 89 ALA A N 1
ATOM 635 C CA . ALA A 1 89 ? 17.123 -0.740 -9.491 1.00 76.44 89 ALA A CA 1
ATOM 636 C C . ALA A 1 89 ? 16.451 -1.468 -10.668 1.00 76.44 89 ALA A C 1
ATOM 638 O O . ALA A 1 89 ? 17.089 -2.209 -11.416 1.00 76.44 89 ALA A O 1
ATOM 639 N N . GLY A 1 90 ? 15.153 -1.228 -10.836 1.00 70.44 90 GLY A N 1
ATOM 640 C CA . GLY A 1 90 ? 14.345 -1.777 -11.916 1.00 70.44 90 GLY A CA 1
ATOM 641 C C . GLY A 1 90 ? 12.994 -1.071 -12.009 1.00 70.44 90 GLY A C 1
ATOM 642 O O . GLY A 1 90 ? 12.493 -0.537 -11.020 1.00 70.44 90 GLY A O 1
ATOM 643 N N . LEU A 1 91 ? 12.414 -1.050 -13.213 1.00 67.12 91 LEU A N 1
ATOM 644 C CA . LEU A 1 91 ? 11.055 -0.567 -13.453 1.00 67.12 91 LEU A CA 1
ATOM 645 C C . LEU A 1 91 ? 10.148 -1.768 -13.686 1.00 67.12 91 LEU A C 1
ATOM 647 O O . LEU A 1 91 ? 10.347 -2.529 -14.636 1.00 67.12 91 LEU A O 1
ATOM 651 N N . PHE A 1 92 ? 9.130 -1.913 -12.846 1.00 66.81 92 PHE A N 1
ATOM 652 C CA . PHE A 1 92 ? 8.189 -3.016 -12.955 1.00 66.81 92 PHE A CA 1
ATOM 653 C C . PHE A 1 92 ? 6.778 -2.514 -13.232 1.00 66.81 92 PHE A C 1
ATOM 655 O O . PHE A 1 92 ? 6.299 -1.564 -12.613 1.00 66.81 92 PHE A O 1
ATOM 662 N N . ARG A 1 93 ? 6.105 -3.217 -14.144 1.00 61.53 93 ARG A N 1
ATOM 663 C CA . ARG A 1 93 ? 4.658 -3.147 -14.346 1.00 61.53 93 ARG A CA 1
ATOM 664 C C . ARG A 1 93 ? 4.044 -4.436 -13.792 1.00 61.53 93 ARG A C 1
ATOM 666 O O . ARG A 1 93 ? 4.557 -5.511 -14.121 1.00 61.53 93 ARG A O 1
ATOM 673 N N . PRO A 1 94 ? 2.963 -4.394 -12.999 1.00 58.41 94 PRO A N 1
ATOM 674 C CA . PRO A 1 94 ? 2.181 -5.586 -12.764 1.00 58.41 94 PRO A CA 1
ATOM 675 C C . PRO A 1 94 ? 1.593 -6.001 -14.111 1.00 58.41 94 PRO A C 1
ATOM 677 O O . PRO A 1 94 ? 0.855 -5.255 -14.755 1.00 58.41 94 PRO A O 1
ATOM 680 N N . THR A 1 95 ? 1.938 -7.199 -14.571 1.00 51.22 95 THR A N 1
ATOM 681 C CA . THR A 1 95 ? 1.107 -7.885 -15.555 1.00 51.22 95 THR A CA 1
ATOM 682 C C . THR A 1 95 ? -0.294 -7.963 -14.961 1.00 51.22 95 THR A C 1
ATOM 684 O O . THR A 1 95 ? -0.437 -8.272 -13.777 1.00 51.22 95 THR A O 1
ATOM 687 N N . ARG A 1 96 ? -1.331 -7.666 -15.756 1.00 47.84 96 ARG A N 1
ATOM 688 C CA . ARG A 1 96 ? -2.715 -7.992 -15.396 1.00 47.84 96 ARG A CA 1
ATOM 689 C C . ARG A 1 96 ? -2.789 -9.505 -15.174 1.00 47.84 96 ARG A C 1
ATOM 691 O O . ARG A 1 96 ? -3.078 -10.246 -16.107 1.00 47.84 96 ARG A O 1
ATOM 698 N N . SER A 1 97 ? -2.477 -9.984 -13.974 1.00 49.91 97 SER A N 1
ATOM 699 C CA . SER A 1 97 ? -2.796 -11.346 -13.593 1.00 49.91 97 SER A CA 1
ATOM 700 C C . SER A 1 97 ? -4.267 -11.337 -13.224 1.00 49.91 97 SER A C 1
ATOM 702 O O . SER A 1 97 ? -4.698 -10.766 -12.218 1.00 49.91 97 SER A O 1
ATOM 704 N N . ALA A 1 98 ? -5.053 -11.896 -14.140 1.00 44.53 98 ALA A N 1
ATOM 705 C CA . ALA A 1 98 ? -6.378 -12.374 -13.832 1.00 44.53 98 ALA A CA 1
ATOM 706 C C . ALA A 1 98 ? -6.278 -13.230 -12.567 1.00 44.53 98 ALA A C 1
ATOM 708 O O . ALA A 1 98 ? -5.455 -14.137 -12.491 1.00 44.53 98 ALA A O 1
ATOM 709 N N . TRP A 1 99 ? -7.074 -12.837 -11.581 1.00 33.75 99 TRP A N 1
ATOM 710 C CA . TRP A 1 99 ? -7.694 -13.684 -10.579 1.00 33.75 99 TRP A CA 1
ATOM 711 C C . TRP A 1 99 ? -7.339 -15.173 -10.683 1.00 33.75 99 TRP A C 1
ATOM 713 O O . TRP A 1 99 ? -7.894 -15.899 -11.506 1.00 33.75 99 TRP A O 1
ATOM 723 N N . TRP A 1 100 ? -6.447 -15.594 -9.799 1.00 42.34 100 TRP A N 1
ATOM 724 C CA . TRP A 1 100 ? -6.678 -16.694 -8.872 1.00 42.34 100 TRP A CA 1
ATOM 725 C C . TRP A 1 100 ? -5.924 -16.380 -7.578 1.00 42.34 100 TRP A C 1
ATOM 727 O O . TRP A 1 100 ? -4.949 -15.586 -7.636 1.00 42.34 100 TRP A O 1
#

Solvent-accessible surface area (backbone atoms only — not comparable to full-atom values): 5616 Å² total; per-residue (Å²): 137,60,72,46,78,45,65,31,74,61,15,32,33,36,29,36,70,82,82,65,52,70,44,81,31,40,80,59,42,33,37,61,29,77,50,76,48,92,87,24,31,39,34,21,11,61,59,11,32,34,39,13,87,64,82,46,61,46,66,41,84,51,60,89,56,63,37,24,23,64,41,74,48,60,40,88,97,38,64,89,41,47,41,37,43,33,45,78,87,49,84,46,66,71,71,87,72,74,88,127

Sequence (100 aa):
MKTAILGTAKGIFVVDAVSGASSVALEGPSVRHLSRVNGRCVAGSTAGFFRSADDGRSWQPSGIGDREVWDVAAAPGDPSTLYAVTEPAGLFRPTRSAWW

Secondary structure (DSSP, 8-state):
--EEEEEETTEEEEEETTT--EEEEEESSPEEEEEEETTEEEEEETTEEEEESSTTSS-EE-SSTT-EEEEEEEETTEEEEEEEEEETTEEE--------